Protein AF-A0A2E8B9A8-F1 (afdb_monomer)

Foldseek 3Di:
DVLVVLQVVCVVVAKHWAADPVLPFIDIDGPDDDDPVNVVVCVVCVVVNSVVNVQVVVCVVDPDHDDDPVRDPPDPCVCVVVPDD

Solvent-accessible surface area (backbone atoms only — not comparable to full-atom values): 5329 Å² total; per-residue (Å²): 115,70,22,58,58,52,52,51,55,36,45,77,70,57,28,47,81,42,70,35,98,84,68,82,48,77,42,79,48,54,95,62,83,80,50,70,74,59,49,53,51,49,64,75,40,39,67,49,33,49,52,42,53,52,53,50,55,46,40,73,71,36,101,52,78,87,71,56,87,88,74,52,88,72,57,80,71,64,51,70,82,67,62,77,127

Sequence (85 aa):
MNGQHLSKRLKEAGYELALSDNWQKVKVSGSSKLSAPLRAQLEAGREDILCWLKAEALADGLSGRILHQGEVDVPSDYWRFYSNK

Nearest PDB structures (foldseek):
  6ewu-assembly1_A  TM=8.880E-01  e=4.747E-02  Xenorhabdus stockiae
  6ewv-assembly1_A  TM=6.121E-01  e=5.081E-02  Xenorhabdus stockiae
  8xjh-assembly1_A  TM=2.530E-01  e=3.001E+00  Arabidopsis thaliana
  8xqx-assembly1_B  TM=3.686E-01  e=7.262E+00  Chlamydomonas reinhardtii
  8xbn-assembly1_A  TM=2.542E-01  e=8.319E+00  Arabidopsis thaliana

Mean predicted aligned error: 11.42 Å

pLDDT: mean 77.83, std 12.28, range [47.5, 89.75]

Secondary structure (DSSP, 8-state):
-HHHHHHHHHHHTTEEEEE-TTSSSEEEEESSPPPHHHHHHHHHTHHHHHHHHHHHHHHHHSSSPPPPTTS----GGGGGGT---

Radius of gyration: 16.66 Å; Cα contacts (8 Å, |Δi|>4): 64; chains: 1; bounding box: 42×28×40 Å

Structure (mmCIF, N/CA/C/O backbone):
data_AF-A0A2E8B9A8-F1
#
_entry.id   AF-A0A2E8B9A8-F1
#
loop_
_atom_site.group_PDB
_atom_site.id
_atom_site.type_symbol
_atom_site.label_atom_id
_atom_site.label_alt_id
_atom_site.label_comp_id
_atom_site.label_asym_id
_atom_site.label_entity_id
_atom_site.label_seq_id
_atom_site.pdbx_PDB_ins_code
_atom_site.Cartn_x
_atom_site.Cartn_y
_atom_site.Cartn_z
_atom_site.occupancy
_atom_site.B_iso_or_equiv
_atom_site.auth_seq_id
_atom_site.auth_comp_id
_atom_site.auth_asym_id
_atom_site.auth_atom_id
_atom_site.pdbx_PDB_model_num
ATOM 1 N N . MET A 1 1 ? 11.561 -2.318 2.765 1.00 61.28 1 MET A N 1
ATOM 2 C CA . MET A 1 1 ? 10.906 -0.990 2.880 1.00 61.28 1 MET A CA 1
ATOM 3 C C . MET A 1 1 ? 9.824 -1.038 3.955 1.00 61.28 1 MET A C 1
ATOM 5 O O . MET A 1 1 ? 9.185 -2.077 4.089 1.00 61.28 1 MET A O 1
ATOM 9 N N . ASN A 1 2 ? 9.581 0.059 4.683 1.00 78.31 2 ASN A N 1
ATOM 10 C CA . ASN A 1 2 ? 8.540 0.119 5.725 1.00 78.31 2 ASN A CA 1
ATOM 11 C C . ASN A 1 2 ? 7.113 -0.070 5.171 1.00 78.31 2 ASN A C 1
ATOM 13 O O . ASN A 1 2 ? 6.274 -0.666 5.847 1.00 78.31 2 ASN A O 1
ATOM 17 N N . GLY A 1 3 ? 6.856 0.346 3.924 1.00 77.69 3 GLY A N 1
ATOM 18 C CA . GLY A 1 3 ? 5.554 0.185 3.262 1.00 77.69 3 GLY A CA 1
ATOM 19 C C . GLY A 1 3 ? 5.079 -1.271 3.146 1.00 77.69 3 GLY A C 1
ATOM 20 O O . GLY A 1 3 ? 3.916 -1.560 3.423 1.00 77.69 3 GLY A O 1
ATOM 21 N N . GLN A 1 4 ? 5.985 -2.207 2.844 1.00 81.81 4 GLN A N 1
ATOM 22 C CA . GLN A 1 4 ? 5.677 -3.643 2.767 1.00 81.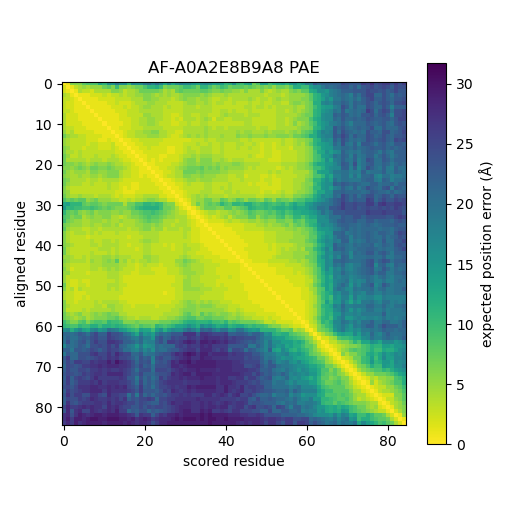81 4 GLN A CA 1
ATOM 23 C C . GLN A 1 4 ? 5.263 -4.209 4.133 1.00 81.81 4 GLN A C 1
ATOM 25 O O . GLN A 1 4 ? 4.285 -4.950 4.244 1.00 81.81 4 GLN A O 1
ATOM 30 N N . HIS A 1 5 ? 5.990 -3.834 5.188 1.00 84.06 5 HIS A N 1
ATOM 31 C CA . HIS A 1 5 ? 5.706 -4.293 6.545 1.00 84.06 5 HIS A CA 1
ATOM 32 C C . HIS A 1 5 ? 4.353 -3.762 7.039 1.00 84.06 5 HIS A C 1
ATOM 34 O O . HIS A 1 5 ? 3.576 -4.507 7.637 1.00 84.06 5 HIS A O 1
ATOM 40 N N . LEU A 1 6 ? 4.034 -2.494 6.744 1.00 82.94 6 LEU A N 1
ATOM 41 C CA . LEU A 1 6 ? 2.739 -1.916 7.103 1.00 82.94 6 LEU A CA 1
ATOM 42 C C . LEU A 1 6 ? 1.583 -2.551 6.316 1.00 82.94 6 LEU A C 1
ATOM 44 O O . LEU A 1 6 ? 0.547 -2.854 6.904 1.00 82.94 6 LEU A O 1
ATOM 48 N N . SER A 1 7 ? 1.779 -2.805 5.018 1.00 82.44 7 SER A N 1
ATOM 49 C CA . SER A 1 7 ? 0.796 -3.483 4.164 1.00 82.44 7 SER A CA 1
ATOM 50 C C . SER A 1 7 ? 0.444 -4.874 4.700 1.00 82.44 7 SER A C 1
ATOM 52 O O . SER A 1 7 ? -0.731 -5.205 4.864 1.00 82.44 7 SER A O 1
ATOM 54 N N . LYS A 1 8 ? 1.456 -5.660 5.094 1.00 86.12 8 LYS A N 1
ATOM 55 C CA . LYS A 1 8 ? 1.248 -6.990 5.681 1.00 86.12 8 LYS A CA 1
ATOM 56 C C . LYS A 1 8 ? 0.457 -6.931 6.992 1.00 86.12 8 LYS A C 1
ATOM 58 O O . LYS A 1 8 ? -0.514 -7.666 7.143 1.00 86.12 8 LYS A O 1
ATOM 63 N N . ARG A 1 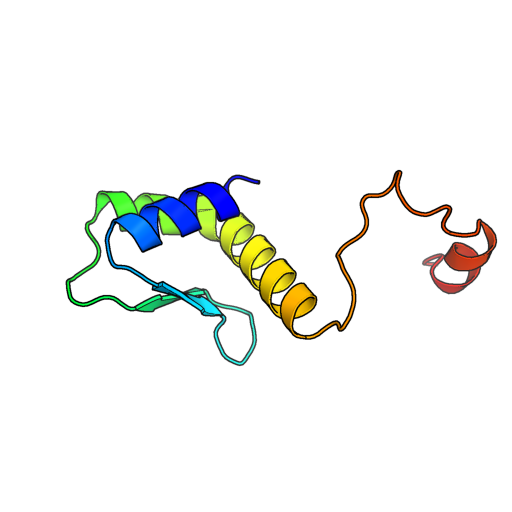9 ? 0.820 -6.022 7.904 1.00 85.81 9 ARG A N 1
ATOM 64 C CA . ARG A 1 9 ? 0.109 -5.835 9.183 1.00 85.81 9 ARG A CA 1
ATOM 65 C C . ARG A 1 9 ? -1.351 -5.425 8.987 1.00 85.81 9 ARG A C 1
ATOM 67 O O . ARG A 1 9 ? -2.215 -5.860 9.739 1.00 85.81 9 ARG A O 1
ATOM 74 N N . LEU A 1 10 ? -1.634 -4.589 7.988 1.00 85.50 10 LEU A N 1
ATOM 75 C CA . LEU A 1 10 ? -3.003 -4.187 7.657 1.00 85.50 10 LEU A CA 1
ATOM 76 C C . LEU A 1 10 ? -3.811 -5.359 7.105 1.00 85.50 10 LEU A C 1
ATOM 78 O O . LEU A 1 10 ? -4.932 -5.572 7.562 1.00 85.50 10 LEU A O 1
ATOM 82 N N . LYS A 1 11 ? -3.210 -6.174 6.233 1.00 86.56 11 LYS A N 1
ATOM 83 C CA . LYS A 1 11 ? -3.822 -7.407 5.724 1.00 86.56 11 LYS A CA 1
ATOM 84 C C . LYS A 1 11 ? -4.149 -8.396 6.841 1.00 86.56 11 LYS A C 1
ATOM 86 O O . LYS A 1 11 ? -5.256 -8.921 6.883 1.00 86.56 11 LYS A O 1
ATOM 91 N N . GLU A 1 12 ? -3.225 -8.599 7.779 1.00 87.50 12 GLU A N 1
ATOM 92 C CA . GLU A 1 12 ? -3.438 -9.427 8.978 1.00 87.50 12 GLU A CA 1
ATOM 93 C C . GLU A 1 12 ? -4.560 -8.880 9.875 1.00 87.50 12 GLU A C 1
ATOM 95 O O . GLU A 1 12 ? -5.298 -9.648 10.485 1.00 87.50 12 GLU A O 1
ATOM 100 N N . ALA A 1 13 ? -4.736 -7.557 9.911 1.00 84.25 13 ALA A N 1
ATOM 101 C CA . ALA A 1 13 ? -5.830 -6.893 10.613 1.00 84.25 13 ALA A CA 1
ATOM 102 C C . ALA A 1 13 ? -7.153 -6.847 9.814 1.00 84.25 13 ALA A C 1
ATOM 104 O O . ALA A 1 13 ? -8.111 -6.222 10.270 1.00 84.25 13 ALA A O 1
ATOM 105 N N . GLY A 1 14 ? -7.227 -7.494 8.643 1.00 85.81 14 GLY A N 1
ATOM 106 C CA . GLY A 1 14 ? -8.433 -7.559 7.810 1.00 85.81 14 GLY A CA 1
ATOM 107 C C . GLY A 1 14 ? -8.677 -6.326 6.936 1.00 85.81 14 GLY A C 1
ATOM 108 O O . GLY A 1 14 ? -9.806 -6.097 6.501 1.00 85.81 14 GLY A O 1
ATOM 109 N N . TYR A 1 15 ? -7.637 -5.529 6.694 1.00 88.19 15 TYR A N 1
ATOM 110 C CA . TYR A 1 15 ? -7.673 -4.367 5.815 1.00 88.19 15 TYR A CA 1
ATOM 111 C C . TYR A 1 15 ? -6.885 -4.624 4.540 1.00 88.19 15 TYR A C 1
ATOM 113 O O . TYR A 1 15 ? -5.803 -5.204 4.555 1.00 88.19 15 TYR A O 1
ATOM 121 N N . GLU A 1 16 ? -7.395 -4.119 3.433 1.00 88.50 16 GLU A N 1
ATOM 122 C CA . GLU A 1 16 ? -6.737 -4.175 2.142 1.00 88.50 16 GLU A CA 1
ATOM 123 C C . GLU A 1 16 ? -6.307 -2.770 1.719 1.00 88.50 16 GLU A C 1
ATOM 125 O O . GLU A 1 16 ? -6.999 -1.776 1.962 1.00 88.50 16 GLU A O 1
ATOM 130 N N . LEU A 1 17 ? -5.119 -2.692 1.123 1.00 89.19 17 LEU A N 1
ATOM 131 C CA . LEU A 1 17 ? -4.558 -1.466 0.580 1.00 89.19 17 LEU A CA 1
ATOM 132 C C . LEU A 1 17 ? -4.568 -1.542 -0.939 1.00 89.19 17 LEU A C 1
ATOM 134 O O . LEU A 1 17 ? -4.056 -2.497 -1.513 1.00 89.19 17 LEU A O 1
ATOM 138 N N . ALA A 1 18 ? -5.080 -0.498 -1.579 1.00 87.50 18 ALA A N 1
ATOM 139 C CA . ALA A 1 18 ? -5.082 -0.371 -3.028 1.00 87.50 18 ALA A CA 1
ATOM 140 C C . ALA A 1 18 ? -4.618 1.024 -3.451 1.00 87.50 18 ALA A C 1
ATOM 142 O O . ALA A 1 18 ? -4.720 1.994 -2.694 1.00 87.50 18 ALA A O 1
ATOM 143 N N . LEU A 1 19 ? -4.134 1.151 -4.684 1.00 88.94 19 LEU A N 1
ATOM 144 C CA . LEU A 1 19 ? -3.920 2.460 -5.294 1.00 88.94 19 LEU A CA 1
ATOM 145 C C . LEU A 1 19 ? -5.248 3.060 -5.756 1.00 88.94 19 LEU A C 1
ATOM 147 O O . LEU A 1 19 ? -6.174 2.363 -6.168 1.00 88.94 19 LEU A O 1
ATOM 151 N N . SER A 1 20 ? -5.347 4.386 -5.703 1.00 87.81 20 SER A N 1
ATOM 152 C CA . SER A 1 20 ? -6.348 5.097 -6.491 1.00 87.81 20 SER A CA 1
ATOM 153 C C . SER A 1 20 ? -6.068 4.946 -7.983 1.00 87.81 20 SER A C 1
ATOM 155 O O . SER A 1 20 ? -4.940 4.686 -8.386 1.00 87.81 20 SER A O 1
ATOM 157 N N . ASP A 1 21 ? -7.077 5.192 -8.811 1.00 84.25 21 ASP A N 1
ATOM 158 C CA . ASP A 1 21 ? -7.003 4.937 -10.257 1.00 84.25 21 ASP A CA 1
ATOM 159 C C . ASP A 1 21 ? -5.956 5.832 -10.946 1.00 84.25 21 ASP A C 1
ATOM 161 O 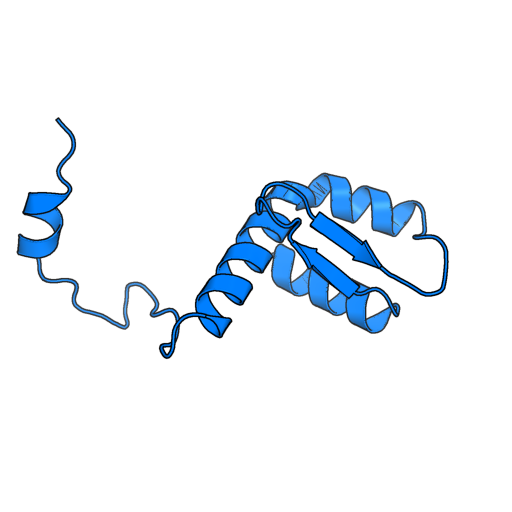O . ASP A 1 21 ? -5.321 5.437 -11.914 1.00 84.25 21 ASP A O 1
ATOM 165 N N . ASN A 1 22 ? -5.698 7.015 -10.378 1.00 86.25 22 ASN A N 1
ATOM 166 C CA . ASN A 1 22 ? -4.627 7.925 -10.796 1.00 86.25 22 ASN A CA 1
ATOM 167 C C . ASN A 1 22 ? -3.279 7.692 -10.079 1.00 86.25 22 ASN A C 1
ATOM 169 O O . ASN A 1 22 ? -2.361 8.495 -10.222 1.00 86.25 22 ASN A O 1
ATOM 173 N N . TRP A 1 23 ? -3.181 6.657 -9.245 1.00 84.75 23 TRP A N 1
ATOM 174 C CA . TRP A 1 23 ? -1.986 6.231 -8.509 1.00 84.75 23 TRP A CA 1
ATOM 175 C C . TRP A 1 23 ? -1.409 7.290 -7.549 1.00 84.75 23 TRP A C 1
ATOM 177 O O . TRP A 1 23 ? -0.238 7.241 -7.174 1.00 84.75 23 TRP A O 1
ATOM 187 N N . GLN A 1 24 ? -2.207 8.273 -7.126 1.00 86.38 24 GLN A N 1
ATOM 188 C CA . GLN A 1 24 ? -1.756 9.350 -6.231 1.00 86.38 24 GLN A CA 1
ATOM 189 C C . GLN A 1 24 ? -2.131 9.141 -4.760 1.00 86.38 24 GLN A C 1
ATOM 191 O O . GLN A 1 24 ? -1.606 9.823 -3.872 1.00 86.38 24 GLN A O 1
ATOM 196 N N . LYS A 1 25 ? -3.075 8.242 -4.479 1.00 88.44 25 LYS A N 1
ATOM 197 C CA . LYS A 1 25 ? -3.613 8.013 -3.138 1.00 88.44 25 LYS A CA 1
ATOM 198 C C . LYS A 1 25 ? -3.644 6.526 -2.824 1.00 88.44 25 LYS A C 1
ATOM 200 O O . LYS A 1 25 ? -3.771 5.693 -3.716 1.00 88.44 25 LYS A O 1
ATOM 205 N N . VAL A 1 26 ? -3.577 6.228 -1.533 1.00 88.06 26 VAL A N 1
ATOM 206 C CA . VAL A 1 26 ? -3.807 4.892 -0.989 1.00 88.06 26 VAL A CA 1
ATOM 207 C C . VAL A 1 26 ? -5.271 4.817 -0.563 1.00 88.06 26 VAL A C 1
ATOM 209 O O . VAL A 1 26 ? -5.731 5.646 0.224 1.00 88.06 26 VAL A O 1
ATOM 212 N N . LYS A 1 27 ? -6.012 3.860 -1.116 1.00 89.75 27 LYS A N 1
ATOM 213 C CA . LYS A 1 27 ? -7.353 3.476 -0.675 1.00 89.75 27 LYS A CA 1
ATOM 214 C C . LYS A 1 27 ? -7.195 2.361 0.360 1.00 89.75 27 LYS A C 1
ATOM 216 O O . LYS A 1 27 ? -6.403 1.444 0.160 1.00 89.75 27 LYS A O 1
ATOM 221 N N . VAL A 1 28 ? -7.937 2.463 1.458 1.00 89.12 28 VAL A N 1
ATOM 222 C CA . VAL A 1 28 ? -7.990 1.435 2.502 1.00 89.12 28 VAL A CA 1
ATOM 223 C C . VAL A 1 28 ? -9.411 0.891 2.534 1.00 89.12 28 VAL A C 1
ATOM 225 O O . VAL A 1 28 ? -10.351 1.660 2.738 1.00 89.12 28 VAL A O 1
ATOM 228 N N . SER A 1 29 ? -9.570 -0.409 2.330 1.00 86.88 29 SER A N 1
ATOM 229 C CA . SER A 1 29 ? -10.841 -1.127 2.448 1.00 86.88 29 SER A CA 1
ATOM 230 C C . SER A 1 29 ? -10.777 -2.103 3.620 1.00 86.88 29 SER A C 1
ATOM 232 O O . SER A 1 29 ? -9.722 -2.634 3.946 1.00 86.88 29 SER A O 1
ATOM 234 N N . GLY A 1 30 ? -11.899 -2.320 4.299 1.00 85.38 30 GLY A N 1
ATOM 235 C CA . GLY A 1 30 ? -11.986 -3.239 5.430 1.00 85.38 30 GLY A CA 1
ATOM 236 C C . GLY A 1 30 ? -13.411 -3.322 5.960 1.00 85.38 30 GLY A C 1
ATOM 237 O O . GLY A 1 30 ? -14.225 -2.428 5.727 1.00 85.38 30 GLY A O 1
ATOM 238 N N . SER A 1 31 ? -13.720 -4.405 6.669 1.00 74.50 31 SER A N 1
ATOM 239 C CA . SER A 1 31 ? -15.056 -4.662 7.227 1.00 74.50 31 SER A CA 1
ATOM 240 C C . SER A 1 31 ? -15.399 -3.772 8.428 1.00 74.50 31 SER A C 1
ATOM 242 O O . SER A 1 31 ? -16.567 -3.630 8.783 1.00 74.50 31 SER A O 1
ATOM 244 N N . SER A 1 32 ? -14.393 -3.156 9.053 1.00 80.06 32 SER A N 1
ATOM 245 C CA . SER A 1 32 ? -14.538 -2.290 10.225 1.00 80.06 32 SER A CA 1
ATOM 246 C C . SER A 1 32 ? -13.820 -0.955 10.030 1.00 80.06 32 SER A C 1
ATOM 248 O O . SER A 1 32 ? -13.022 -0.777 9.111 1.00 80.06 32 SER A O 1
ATOM 250 N N . LYS A 1 33 ? -14.138 0.030 10.878 1.00 81.25 33 LYS A N 1
ATOM 251 C CA . LYS A 1 33 ? -13.441 1.319 10.857 1.00 81.25 33 LYS A CA 1
ATOM 252 C C . LYS A 1 33 ? -11.994 1.130 11.300 1.00 81.25 33 LYS A C 1
ATOM 254 O O . LYS A 1 33 ? -11.741 0.595 12.377 1.00 81.25 33 LYS A O 1
ATOM 259 N N . LEU A 1 34 ? -11.078 1.678 10.506 1.00 83.31 34 LEU A N 1
ATOM 260 C CA . LEU A 1 34 ? -9.657 1.709 10.814 1.00 83.31 34 LEU A CA 1
ATOM 261 C C . LEU A 1 34 ? -9.416 2.359 12.186 1.00 83.31 34 LEU A C 1
ATOM 263 O O . LEU A 1 34 ? -9.881 3.473 12.447 1.00 83.31 34 LEU A O 1
ATOM 267 N N . SER A 1 35 ? -8.682 1.673 13.059 1.00 84.12 35 SER A N 1
ATOM 268 C CA . SER A 1 3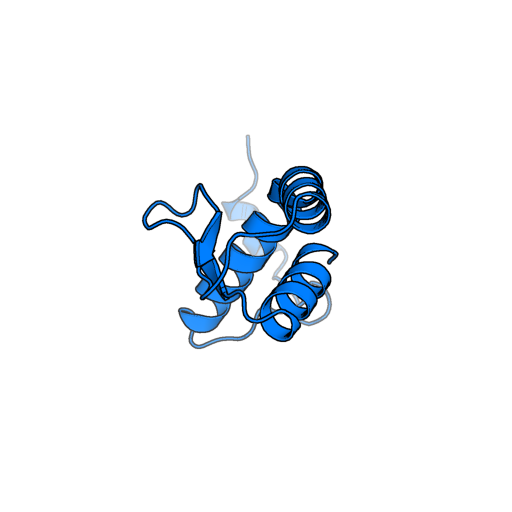5 ? -8.367 2.198 14.387 1.00 84.12 35 SER A CA 1
ATOM 269 C C . SER A 1 35 ? -7.469 3.439 14.296 1.00 84.12 35 SER A C 1
ATOM 271 O O . SER A 1 35 ? -6.643 3.567 13.388 1.00 84.12 35 SER A O 1
ATOM 273 N N . ALA A 1 36 ? -7.601 4.360 15.256 1.00 87.00 36 ALA A N 1
ATOM 274 C CA . ALA A 1 36 ? -6.804 5.591 15.281 1.00 87.00 36 ALA A CA 1
ATOM 275 C C . ALA A 1 36 ? -5.275 5.347 15.249 1.00 87.00 36 ALA A C 1
ATOM 277 O O . ALA A 1 36 ? -4.593 6.036 14.488 1.00 87.00 36 ALA A O 1
ATOM 278 N N . PRO A 1 37 ? -4.715 4.344 15.961 1.00 86.06 37 PRO A N 1
ATOM 279 C CA . PRO A 1 37 ? -3.281 4.052 15.895 1.00 86.06 37 PRO A CA 1
ATOM 280 C C . PRO A 1 37 ? -2.815 3.555 14.521 1.00 86.06 37 PRO A C 1
ATOM 282 O O . PRO A 1 37 ? -1.707 3.876 14.093 1.00 86.06 37 PRO A O 1
ATOM 285 N N . LEU A 1 38 ? -3.637 2.760 13.825 1.00 83.38 38 LEU A N 1
ATOM 286 C CA . LEU A 1 38 ? -3.321 2.284 12.473 1.00 83.38 38 LEU A CA 1
ATOM 287 C C . LEU A 1 38 ? -3.420 3.417 11.457 1.00 83.38 38 LEU A C 1
ATOM 289 O O . LEU A 1 38 ? -2.577 3.521 10.569 1.00 83.38 38 LEU A O 1
ATOM 293 N N . ARG A 1 39 ? -4.405 4.302 11.623 1.00 87.00 39 ARG A N 1
ATOM 294 C CA . ARG A 1 39 ? -4.542 5.500 10.798 1.00 87.00 39 ARG A CA 1
ATOM 295 C C . ARG A 1 39 ? -3.325 6.416 10.916 1.00 87.00 39 ARG A C 1
ATOM 297 O O . ARG A 1 39 ? -2.783 6.814 9.894 1.00 87.00 39 ARG A O 1
ATOM 304 N N . ALA A 1 40 ? -2.861 6.686 12.136 1.00 88.69 40 ALA A N 1
ATOM 305 C CA . ALA A 1 40 ? -1.676 7.512 12.364 1.00 88.69 40 ALA A CA 1
ATOM 306 C C . ALA A 1 40 ? -0.413 6.908 11.720 1.00 88.69 40 ALA A C 1
ATOM 308 O O . ALA A 1 40 ? 0.384 7.626 11.125 1.00 88.69 40 ALA A O 1
ATOM 309 N N . GLN A 1 41 ? -0.255 5.581 11.775 1.00 86.94 41 GLN A N 1
ATOM 310 C CA . GLN A 1 41 ? 0.852 4.887 11.105 1.00 86.94 41 GLN A CA 1
ATOM 311 C C . GLN A 1 41 ? 0.762 4.970 9.575 1.00 86.94 41 GLN A C 1
ATOM 313 O O . GLN A 1 41 ? 1.779 5.165 8.915 1.00 86.94 41 GLN A O 1
ATOM 318 N N . LEU A 1 42 ? -0.442 4.844 9.009 1.00 86.06 42 LEU A N 1
ATOM 319 C CA . LEU A 1 42 ? -0.684 5.009 7.573 1.00 86.06 42 LEU A CA 1
ATOM 320 C C . LEU A 1 42 ? -0.378 6.430 7.097 1.00 86.06 42 LEU A C 1
ATOM 322 O O . LEU A 1 42 ? 0.201 6.605 6.029 1.00 86.06 42 LEU A O 1
ATOM 326 N N . GLU A 1 43 ? -0.752 7.436 7.886 1.00 87.56 43 GLU A N 1
ATOM 327 C CA . GLU A 1 43 ? -0.467 8.839 7.586 1.00 87.56 43 GLU A CA 1
ATOM 328 C C . GLU A 1 43 ? 1.040 9.130 7.681 1.00 87.56 43 GLU A C 1
ATOM 330 O O . GLU A 1 43 ? 1.592 9.741 6.768 1.00 87.56 43 GLU A O 1
ATOM 335 N N . ALA A 1 44 ? 1.726 8.615 8.708 1.00 88.44 44 ALA A N 1
ATOM 336 C CA . ALA A 1 44 ? 3.173 8.775 8.876 1.00 88.44 44 ALA A CA 1
ATOM 337 C C . ALA A 1 44 ? 3.997 8.045 7.799 1.00 88.44 44 ALA A C 1
ATOM 339 O O . ALA A 1 44 ? 5.035 8.541 7.374 1.00 88.44 44 ALA A O 1
ATOM 340 N N . GLY A 1 45 ? 3.537 6.875 7.345 1.00 86.12 45 GLY A N 1
ATOM 341 C CA . GLY A 1 45 ? 4.199 6.055 6.324 1.00 86.12 45 GLY A CA 1
ATOM 342 C C . GLY A 1 45 ? 3.638 6.228 4.912 1.00 86.12 45 GLY A C 1
ATOM 343 O O . GLY A 1 45 ? 3.878 5.376 4.057 1.00 86.12 45 GLY A O 1
ATOM 344 N N . ARG A 1 46 ? 2.846 7.278 4.655 1.00 86.69 46 ARG A N 1
ATOM 345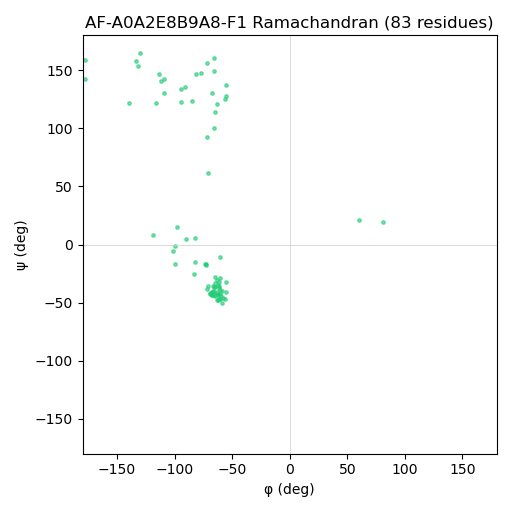 C CA . ARG A 1 46 ? 2.049 7.409 3.425 1.00 86.69 46 ARG A CA 1
ATOM 346 C C . ARG A 1 46 ? 2.889 7.312 2.154 1.00 86.69 46 ARG A C 1
ATOM 348 O O . ARG A 1 46 ? 2.483 6.628 1.216 1.00 86.69 46 ARG A O 1
ATOM 355 N N . GLU A 1 47 ? 4.011 8.021 2.100 1.00 87.56 47 GLU A N 1
ATOM 356 C CA . GLU A 1 47 ? 4.863 8.069 0.905 1.00 87.56 47 GLU A CA 1
ATOM 357 C C . GLU A 1 47 ? 5.516 6.715 0.626 1.00 87.56 47 GLU A C 1
ATOM 359 O O . GLU A 1 47 ? 5.452 6.229 -0.503 1.00 87.56 47 GLU A O 1
ATOM 364 N N . ASP A 1 48 ? 6.030 6.057 1.665 1.00 87.25 48 ASP A N 1
ATOM 365 C CA . ASP A 1 48 ? 6.621 4.720 1.571 1.00 87.25 48 ASP A CA 1
ATOM 366 C C . ASP A 1 48 ? 5.610 3.677 1.082 1.00 87.25 48 ASP A C 1
ATOM 368 O O . ASP A 1 48 ? 5.932 2.828 0.251 1.00 87.25 48 ASP A O 1
ATOM 372 N N . ILE A 1 49 ? 4.374 3.732 1.584 1.00 89.00 49 ILE A N 1
ATOM 373 C CA . ILE A 1 49 ? 3.296 2.818 1.182 1.00 89.00 49 ILE A CA 1
ATOM 374 C C . ILE A 1 49 ? 2.869 3.094 -0.252 1.00 89.00 49 ILE A C 1
ATOM 376 O O . ILE A 1 49 ? 2.658 2.160 -1.019 1.00 89.00 49 ILE A O 1
ATOM 380 N N . LEU A 1 50 ? 2.755 4.368 -0.631 1.00 89.75 50 LEU A N 1
ATOM 381 C CA . LEU A 1 50 ? 2.415 4.743 -1.997 1.00 89.75 50 LEU A CA 1
ATOM 382 C C . LEU A 1 50 ? 3.495 4.269 -2.977 1.00 89.75 50 LEU A C 1
ATOM 384 O O . LEU A 1 50 ? 3.165 3.749 -4.039 1.00 89.75 50 LEU A O 1
ATOM 388 N N . CYS A 1 51 ? 4.769 4.427 -2.615 1.00 87.81 51 CYS A N 1
ATOM 389 C CA . CYS A 1 51 ? 5.904 3.947 -3.396 1.00 87.81 51 CYS A CA 1
ATOM 390 C C . CYS A 1 51 ? 5.875 2.417 -3.535 1.00 87.81 51 CYS A C 1
ATOM 392 O O . CYS A 1 51 ? 5.949 1.899 -4.647 1.00 87.81 51 CYS A O 1
ATOM 394 N N . TRP A 1 52 ? 5.663 1.702 -2.426 1.00 88.31 52 TRP A N 1
ATOM 395 C CA . TRP A 1 52 ? 5.535 0.245 -2.411 1.00 88.31 52 TRP A CA 1
ATOM 396 C C . TRP A 1 52 ? 4.383 -0.257 -3.292 1.00 88.31 52 TRP A C 1
ATOM 398 O O . TRP A 1 52 ? 4.592 -1.117 -4.138 1.00 88.31 52 TRP A O 1
ATOM 408 N N . LEU A 1 53 ? 3.179 0.304 -3.148 1.00 87.69 53 LEU A N 1
ATOM 409 C CA . LEU A 1 53 ? 2.019 -0.135 -3.930 1.00 87.69 53 LEU A CA 1
ATOM 410 C C . LEU A 1 53 ? 2.187 0.140 -5.428 1.00 87.69 53 LEU A C 1
ATOM 412 O O . LEU A 1 53 ? 1.701 -0.636 -6.244 1.00 87.69 53 LEU A O 1
ATOM 416 N N . LYS A 1 54 ? 2.877 1.225 -5.805 1.00 88.81 54 LYS A N 1
ATOM 417 C CA . LYS A 1 54 ? 3.234 1.478 -7.209 1.00 88.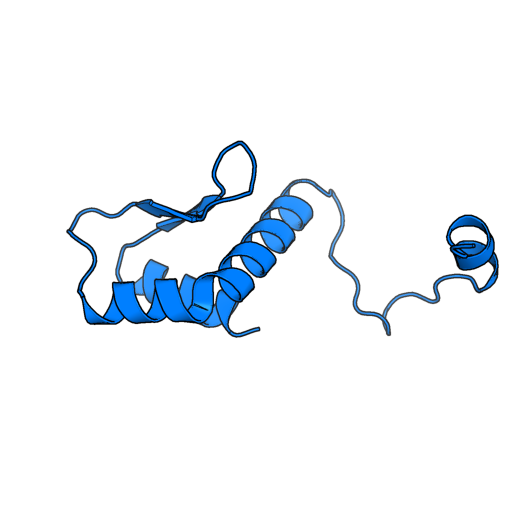81 54 LYS A CA 1
ATOM 418 C C . LYS A 1 54 ? 4.204 0.427 -7.728 1.00 88.81 54 LYS A C 1
ATOM 420 O O . LYS A 1 54 ? 4.022 -0.040 -8.844 1.00 88.81 54 LYS A O 1
ATOM 425 N N . ALA A 1 55 ? 5.211 0.064 -6.935 1.00 85.69 55 ALA A N 1
ATOM 426 C CA . ALA A 1 55 ? 6.161 -0.980 -7.300 1.00 85.69 55 ALA A CA 1
ATOM 427 C C . ALA A 1 55 ? 5.466 -2.340 -7.478 1.00 85.69 55 ALA A C 1
ATOM 429 O O . ALA A 1 55 ? 5.710 -2.999 -8.480 1.00 85.69 55 ALA A O 1
ATOM 430 N N . GLU A 1 56 ? 4.553 -2.712 -6.579 1.00 84.44 56 GLU A N 1
ATOM 431 C CA . GLU A 1 56 ? 3.755 -3.944 -6.696 1.00 84.44 56 GLU A CA 1
ATOM 432 C C . GLU A 1 56 ? 2.8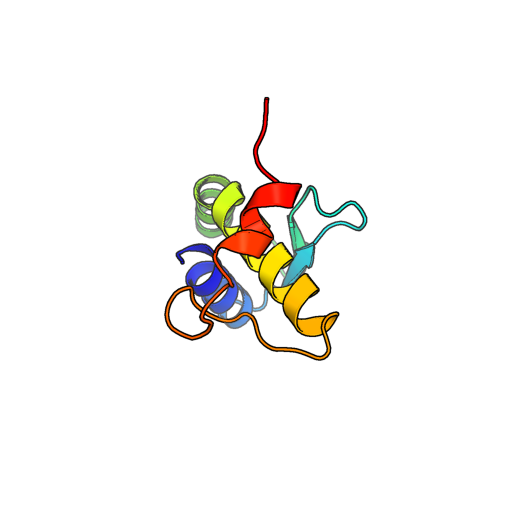42 -3.918 -7.930 1.00 84.44 56 GLU A C 1
ATOM 434 O O . GLU A 1 56 ? 2.869 -4.847 -8.725 1.00 84.44 56 GLU A O 1
ATOM 439 N N . ALA A 1 57 ? 2.101 -2.827 -8.163 1.00 83.44 57 ALA A N 1
ATOM 440 C CA . ALA A 1 57 ? 1.242 -2.703 -9.346 1.00 83.44 57 ALA A CA 1
ATOM 441 C C . ALA A 1 57 ? 2.040 -2.745 -10.662 1.00 83.44 57 ALA A C 1
ATOM 443 O O . ALA A 1 57 ? 1.567 -3.274 -11.668 1.00 83.44 57 ALA A O 1
ATOM 444 N N . LEU A 1 58 ? 3.258 -2.194 -10.662 1.00 82.31 58 LEU A N 1
ATOM 445 C CA . LEU A 1 58 ? 4.187 -2.315 -11.783 1.00 82.31 58 LEU A CA 1
ATOM 446 C C . LEU A 1 58 ? 4.699 -3.750 -11.931 1.00 82.31 58 LEU A C 1
ATOM 448 O O . LEU A 1 58 ? 4.762 -4.229 -13.055 1.00 82.31 58 LEU A O 1
ATOM 452 N N . ALA A 1 59 ? 5.038 -4.438 -10.841 1.00 79.56 59 ALA A N 1
ATOM 453 C CA . ALA A 1 59 ? 5.482 -5.831 -10.872 1.00 79.56 59 ALA A CA 1
ATOM 454 C C . ALA A 1 59 ? 4.380 -6.790 -11.356 1.00 79.56 59 ALA A C 1
ATOM 456 O O . ALA A 1 59 ? 4.685 -7.721 -12.089 1.00 79.56 59 ALA A O 1
ATOM 457 N N . ASP A 1 60 ? 3.115 -6.540 -11.006 1.00 73.12 60 ASP A N 1
ATOM 458 C CA . ASP A 1 60 ? 1.966 -7.321 -11.485 1.00 73.12 60 ASP A CA 1
ATOM 459 C C . ASP A 1 60 ? 1.670 -7.069 -12.974 1.00 73.12 60 ASP A C 1
ATOM 461 O O . ASP A 1 60 ? 1.254 -7.974 -13.698 1.00 73.12 60 ASP A O 1
ATOM 465 N N . GLY A 1 61 ? 1.861 -5.829 -13.442 1.00 66.88 61 GLY A N 1
ATOM 466 C CA . GLY A 1 61 ? 1.625 -5.437 -14.837 1.00 66.88 61 GLY A CA 1
ATOM 467 C C . GLY A 1 61 ? 2.788 -5.748 -15.782 1.00 66.88 61 GLY A C 1
ATOM 468 O O . GLY A 1 61 ? 2.589 -5.910 -16.987 1.00 66.88 61 GLY A O 1
ATOM 469 N N . LEU A 1 62 ? 4.007 -5.837 -15.257 1.00 62.97 62 LEU A N 1
ATOM 470 C CA . LEU A 1 62 ? 5.174 -6.284 -15.997 1.00 62.97 62 LEU A CA 1
ATOM 471 C C . LEU A 1 62 ? 5.206 -7.811 -15.945 1.00 62.97 62 LEU A C 1
ATOM 473 O O . LEU A 1 62 ? 5.300 -8.411 -14.883 1.00 62.97 62 LEU A O 1
ATOM 477 N N . SER A 1 63 ? 5.219 -8.474 -17.100 1.00 55.09 63 SER A N 1
ATOM 478 C CA . SER A 1 63 ? 5.634 -9.879 -17.188 1.00 55.09 63 SER A CA 1
ATOM 479 C C . SER A 1 63 ? 7.153 -9.982 -16.960 1.00 55.09 63 SER A C 1
ATOM 481 O O . SER A 1 63 ? 7.911 -10.336 -17.863 1.00 55.09 63 SER A O 1
ATOM 483 N N . GLY A 1 64 ? 7.617 -9.571 -15.780 1.00 58.19 64 GLY A N 1
ATOM 484 C CA . GLY A 1 64 ? 9.018 -9.412 -15.423 1.00 58.19 64 GLY A CA 1
ATOM 485 C C . GLY A 1 64 ? 9.175 -8.966 -13.970 1.00 58.19 64 GLY A C 1
ATOM 486 O O . GLY A 1 64 ? 8.387 -8.183 -13.452 1.00 58.19 64 GLY A O 1
ATOM 487 N N . ARG A 1 65 ? 10.205 -9.479 -13.295 1.00 50.75 65 ARG A N 1
ATOM 488 C CA . ARG A 1 65 ? 10.515 -9.136 -11.900 1.00 50.75 65 ARG A CA 1
ATOM 489 C C . ARG A 1 65 ? 11.283 -7.814 -11.816 1.00 50.75 65 ARG A C 1
ATOM 491 O O . ARG A 1 65 ? 12.107 -7.533 -12.685 1.00 50.75 65 ARG A O 1
ATOM 498 N N . ILE A 1 66 ? 11.068 -7.042 -10.749 1.00 58.09 66 ILE A N 1
ATOM 499 C CA . ILE A 1 66 ? 11.941 -5.910 -10.403 1.00 58.09 66 ILE A CA 1
ATOM 500 C C . ILE A 1 66 ? 13.330 -6.482 -10.101 1.00 58.09 66 ILE A C 1
ATOM 502 O O . ILE A 1 66 ? 13.466 -7.323 -9.217 1.00 58.09 66 ILE A O 1
ATOM 506 N N . LEU A 1 67 ? 14.341 -6.050 -10.852 1.00 59.78 67 LEU A N 1
ATOM 507 C CA . LEU A 1 67 ? 15.724 -6.483 -10.667 1.00 59.78 67 LEU A CA 1
ATOM 508 C C . LEU A 1 67 ? 16.451 -5.478 -9.772 1.00 59.78 67 LEU A C 1
ATOM 510 O O . LEU A 1 67 ? 16.345 -4.264 -9.970 1.00 59.78 67 LEU A O 1
ATOM 514 N N . HIS A 1 68 ? 17.189 -5.970 -8.780 1.00 59.12 68 HIS A N 1
ATOM 515 C CA . HIS A 1 68 ? 18.035 -5.104 -7.960 1.00 59.12 68 HIS A CA 1
ATOM 516 C C . HIS A 1 68 ? 19.253 -4.624 -8.765 1.00 59.12 68 HIS A C 1
ATOM 518 O O . HIS A 1 68 ? 19.685 -5.282 -9.705 1.00 59.12 68 HIS A O 1
ATOM 524 N N . GLN A 1 69 ? 19.848 -3.488 -8.386 1.00 54.75 69 GLN A N 1
ATOM 525 C CA . GLN A 1 69 ? 20.965 -2.858 -9.117 1.00 54.75 69 GLN A CA 1
ATOM 526 C C . GLN A 1 69 ? 22.229 -3.744 -9.236 1.00 54.75 69 GLN A C 1
ATOM 528 O O . GLN A 1 69 ? 23.128 -3.416 -9.996 1.00 54.75 69 GLN A O 1
ATOM 533 N N . GLY A 1 70 ? 22.295 -4.868 -8.510 1.00 60.25 70 GLY A N 1
ATOM 534 C CA . GLY A 1 70 ? 23.339 -5.893 -8.643 1.00 60.25 70 GLY A CA 1
ATOM 535 C C . GLY A 1 70 ? 22.943 -7.127 -9.467 1.00 60.25 70 GLY A C 1
ATOM 536 O O . GLY A 1 70 ? 23.752 -8.034 -9.611 1.00 60.25 70 GLY A O 1
ATOM 537 N N . GLU A 1 71 ? 21.712 -7.196 -9.978 1.00 50.03 71 GLU A N 1
ATOM 538 C CA . GLU A 1 71 ? 21.201 -8.320 -10.779 1.00 50.03 71 GLU A CA 1
ATOM 539 C C . GLU A 1 71 ? 21.202 -8.028 -12.287 1.00 50.03 71 GLU A C 1
ATOM 541 O O . GLU A 1 71 ? 20.890 -8.916 -13.082 1.00 50.03 71 GLU A O 1
ATOM 546 N N . VAL A 1 72 ? 21.542 -6.799 -12.692 1.00 59.97 72 VAL A N 1
ATOM 547 C CA . VAL A 1 72 ? 21.616 -6.386 -14.099 1.00 59.97 72 VAL A CA 1
ATOM 548 C C . VAL A 1 72 ? 22.824 -5.490 -14.303 1.00 59.97 72 VAL A C 1
ATOM 550 O O . VAL A 1 72 ? 22.900 -4.411 -13.716 1.00 59.97 72 VAL A O 1
ATOM 553 N N . ASP A 1 73 ? 23.723 -5.893 -15.197 1.00 63.34 73 ASP A N 1
ATOM 554 C 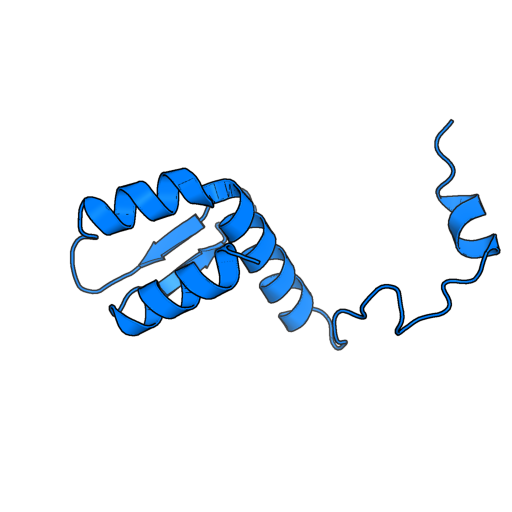CA . ASP A 1 73 ? 24.665 -4.957 -15.802 1.00 63.34 73 ASP A CA 1
ATOM 555 C C . ASP A 1 73 ? 23.875 -4.068 -16.763 1.00 63.34 73 ASP A C 1
ATOM 557 O O . ASP A 1 73 ? 23.636 -4.423 -17.917 1.00 63.34 73 ASP A O 1
ATOM 561 N N . VAL A 1 74 ? 23.406 -2.919 -16.269 1.00 65.00 74 VAL A N 1
ATOM 562 C CA . VAL A 1 74 ? 22.862 -1.868 -17.133 1.00 65.00 74 VAL A CA 1
ATOM 563 C C . VAL A 1 74 ? 24.025 -1.369 -17.993 1.00 65.00 74 VAL A C 1
ATOM 565 O O . VAL A 1 74 ? 24.966 -0.797 -17.433 1.00 65.00 74 VAL A O 1
ATOM 568 N N . PRO A 1 75 ? 24.003 -1.567 -19.327 1.00 69.69 75 PRO A N 1
ATOM 569 C CA . PRO A 1 75 ? 25.111 -1.157 -20.179 1.00 69.69 75 PRO A CA 1
ATOM 570 C C . PRO A 1 75 ? 25.404 0.330 -19.984 1.00 69.69 75 PRO A C 1
ATOM 572 O O . PRO A 1 75 ? 24.481 1.143 -19.931 1.00 69.69 75 PRO A O 1
ATOM 575 N N . SER A 1 76 ? 26.679 0.704 -19.893 1.00 67.81 76 SER A N 1
ATOM 576 C CA . SER A 1 76 ? 27.095 2.093 -19.647 1.00 67.81 76 SER A CA 1
ATOM 577 C C . SER A 1 76 ? 26.509 3.079 -20.668 1.00 67.81 76 SER A C 1
ATOM 579 O O . SER A 1 76 ? 26.171 4.210 -20.317 1.00 67.81 76 SER A O 1
ATOM 581 N N . ASP A 1 77 ? 26.306 2.631 -21.909 1.00 69.38 77 ASP A N 1
ATOM 582 C CA . ASP A 1 77 ? 25.694 3.411 -22.987 1.00 69.38 77 ASP A CA 1
ATOM 583 C C . ASP A 1 77 ? 24.179 3.625 -22.832 1.00 69.38 77 ASP A C 1
ATOM 585 O O . ASP A 1 77 ? 23.632 4.542 -23.442 1.00 69.38 77 ASP A O 1
ATOM 589 N N . TYR A 1 78 ? 23.487 2.849 -21.993 1.00 66.88 78 TYR A N 1
ATOM 590 C CA . TYR A 1 78 ? 22.057 3.040 -21.722 1.00 66.88 78 TYR A CA 1
ATOM 591 C C . TYR A 1 78 ? 21.789 4.420 -21.099 1.00 66.88 78 TYR A C 1
ATOM 593 O O . TYR A 1 78 ? 20.814 5.094 -21.431 1.00 66.88 78 TYR A O 1
ATOM 601 N N . TRP A 1 79 ? 22.713 4.898 -20.260 1.00 66.31 79 TRP A N 1
ATOM 602 C CA . TRP A 1 79 ? 22.611 6.200 -19.602 1.00 66.31 79 TRP A CA 1
ATOM 603 C C . TRP A 1 79 ? 22.863 7.389 -20.535 1.00 66.31 79 TRP A C 1
ATOM 605 O O . TRP A 1 79 ? 22.438 8.499 -20.214 1.00 66.31 79 TRP A O 1
ATOM 615 N N . ARG A 1 80 ? 23.475 7.190 -21.715 1.00 66.31 80 ARG A N 1
ATOM 616 C CA . ARG A 1 80 ? 23.676 8.278 -22.696 1.00 66.31 80 ARG A CA 1
ATOM 617 C C . ARG A 1 80 ? 22.362 8.894 -23.168 1.00 66.31 80 ARG A C 1
ATOM 619 O O . ARG A 1 80 ? 22.342 10.076 -23.495 1.00 66.31 80 ARG A O 1
ATOM 626 N N . PHE A 1 81 ? 21.276 8.123 -23.169 1.00 63.44 81 PHE A N 1
ATOM 627 C CA . PHE A 1 81 ? 19.948 8.592 -23.571 1.00 63.44 81 PHE A CA 1
ATOM 628 C C . PHE A 1 81 ? 19.191 9.328 -22.457 1.00 63.44 81 PHE A C 1
ATOM 630 O O . PHE A 1 81 ? 18.218 10.019 -22.741 1.00 63.44 81 PHE A O 1
ATOM 637 N N . TYR A 1 82 ? 19.650 9.209 -21.207 1.00 63.16 82 TYR A N 1
ATOM 638 C CA . TYR A 1 82 ? 19.007 9.782 -20.018 1.00 63.16 82 TYR A CA 1
ATOM 639 C C . TYR A 1 82 ? 19.892 10.795 -19.282 1.00 63.16 82 TYR A C 1
ATOM 641 O O . TYR A 1 82 ? 19.545 11.241 -18.189 1.00 63.16 82 TYR A O 1
ATOM 649 N N . SER A 1 83 ? 21.033 11.175 -19.863 1.00 57.88 83 SER A N 1
ATOM 650 C CA . SER A 1 83 ? 21.863 12.253 -19.334 1.00 57.88 83 SER A CA 1
ATOM 651 C C . SER A 1 83 ? 21.098 13.5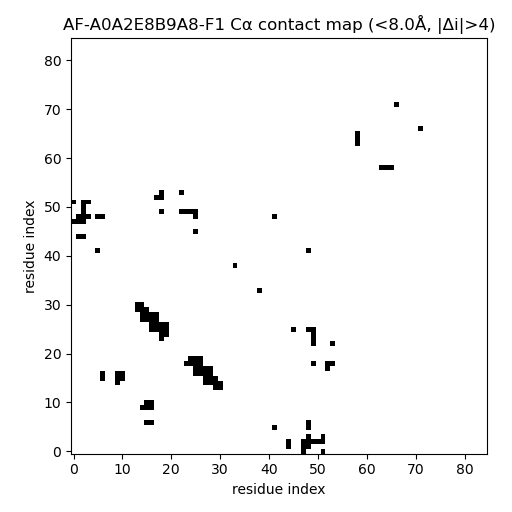73 -19.450 1.00 57.88 83 SER A C 1
ATOM 653 O O . SER A 1 83 ? 21.044 14.176 -20.522 1.00 57.88 83 SER A O 1
ATOM 655 N N . ASN A 1 84 ? 20.505 14.014 -18.339 1.00 51.47 84 ASN A N 1
ATOM 656 C CA . ASN A 1 84 ? 19.909 15.340 -18.213 1.00 51.47 84 ASN A CA 1
ATOM 657 C C . ASN A 1 84 ? 20.964 16.404 -18.546 1.00 51.47 84 ASN A C 1
ATOM 659 O O . ASN A 1 84 ? 22.047 16.415 -17.955 1.00 51.47 84 ASN A O 1
ATOM 663 N N . LYS A 1 85 ? 20.640 17.275 -19.504 1.00 47.50 85 LYS A N 1
ATOM 664 C CA . LYS A 1 85 ? 21.180 18.636 -19.513 1.00 47.50 85 LYS A CA 1
ATOM 665 C C . LYS A 1 85 ? 20.579 19.423 -18.357 1.00 47.50 85 LYS A C 1
ATOM 667 O O . LYS A 1 85 ? 19.403 19.150 -18.029 1.00 47.50 85 LYS A O 1
#